Protein AF-A0A3M1B2J3-F1 (afdb_monomer_lite)

Foldseek 3Di:
DDDDDDDDDDDDDPDDPDDDDDAPVVVLVVQLVVLVVLLVVLLVVCCVLLVADPVLSVLLVVLLVVLQVQLLVLLLVVLVVVVVCVVVVNPDDDVVNVVVSVVSNVVSQVVSLVSLVVSGDPVSVVRDDPVSSRSVSSHRSCSNVSVSVSVVVVVVVVD

Radius of gyration: 24.47 Å; chains: 1; bounding box: 44×78×53 Å

Sequence (159 aa):
KPLPASSPPAAPRKTPPSAAPPSHAEMMEAAALAWQTRRSQAKQALIEEARLSAEEAANFEEIVSAMNERLREEVGEIAEELRERLAQEETDIAPRETLRWADRMLETLIETDDALLELVPEEERTGITAENIDPTTYVDPTIFEPVVKLLDAVEEGEE

pLDDT: mean 84.11, std 14.52, range [42.78, 98.0]

Secondary structure (DSSP, 8-state):
-PPPPPPPPPPP--PPP-PPPPPHHHHHHHHHHHHHHHHHHHHHHHHHHTT--HHHHHHHHHHHHHHHHHHHHHHHHHHHHHHHHHHTT-----HHHHHHHHHHHHHHHHHHHHHHHHHS-TTTGGGS-HHHH-GGGG--GGGGHHHHHHHHHHHHH--

Structure (mmCIF, N/CA/C/O backbone):
data_AF-A0A3M1B2J3-F1
#
_entry.id   AF-A0A3M1B2J3-F1
#
loop_
_atom_site.group_PDB
_atom_site.id
_atom_site.type_symbol
_atom_site.label_atom_id
_atom_site.label_alt_id
_atom_site.label_comp_id
_atom_site.label_asym_id
_atom_site.label_entity_id
_atom_site.label_seq_id
_atom_site.pdbx_PDB_ins_code
_atom_site.Cartn_x
_atom_site.Cartn_y
_atom_site.Cartn_z
_atom_site.occupancy
_atom_site.B_iso_or_equiv
_atom_site.auth_seq_id
_atom_site.auth_comp_id
_atom_site.auth_asym_id
_atom_site.auth_atom_id
_atom_site.pdbx_PDB_model_num
ATOM 1 N N . LYS A 1 1 ? -13.334 66.751 -30.770 1.00 47.50 1 LYS A N 1
ATOM 2 C CA . LYS A 1 1 ? -13.227 65.690 -29.740 1.00 47.50 1 LYS A CA 1
ATOM 3 C C . LYS A 1 1 ? -11.918 64.938 -29.988 1.00 47.50 1 LYS A C 1
ATOM 5 O O . LYS A 1 1 ? -11.883 64.211 -30.970 1.00 47.50 1 LYS A O 1
ATOM 10 N N . PRO A 1 2 ? -10.831 65.181 -29.234 1.00 44.47 2 PRO A N 1
ATOM 11 C CA . PRO A 1 2 ? -9.604 64.403 -29.386 1.00 44.47 2 PRO A CA 1
ATOM 12 C C . PRO A 1 2 ? -9.692 63.093 -28.583 1.00 44.47 2 PRO A C 1
ATOM 14 O O . PRO A 1 2 ? -10.360 63.041 -27.550 1.00 44.47 2 PRO A O 1
ATOM 17 N N . LEU A 1 3 ? -9.073 62.032 -29.107 1.00 49.12 3 LEU A N 1
ATOM 18 C CA . LEU A 1 3 ? -8.962 60.707 -28.482 1.00 49.12 3 LEU A CA 1
ATOM 19 C C . LEU A 1 3 ? -7.946 60.748 -27.322 1.00 49.12 3 LEU A C 1
ATOM 21 O O . LEU A 1 3 ? -6.953 61.470 -27.436 1.00 49.12 3 LEU A O 1
ATOM 25 N N . PRO A 1 4 ? -8.159 60.005 -26.218 1.00 50.03 4 PRO A N 1
ATOM 26 C CA . PRO A 1 4 ? -7.202 59.956 -25.119 1.00 50.03 4 PRO A CA 1
ATOM 27 C C . PRO A 1 4 ? -5.961 59.125 -25.478 1.00 50.03 4 PRO A C 1
ATOM 29 O O . PRO A 1 4 ? -6.026 58.176 -26.258 1.00 50.03 4 PRO A O 1
ATOM 32 N N . ALA A 1 5 ? -4.832 59.528 -24.895 1.00 50.22 5 ALA A N 1
ATOM 33 C CA . ALA A 1 5 ? -3.492 59.004 -25.121 1.00 50.22 5 ALA A CA 1
ATOM 34 C C . ALA A 1 5 ? -3.346 57.505 -24.791 1.00 50.22 5 ALA A C 1
ATOM 36 O O . ALA A 1 5 ? -3.871 57.026 -23.785 1.00 50.22 5 ALA A O 1
ATOM 37 N N . SER A 1 6 ? -2.580 56.790 -25.623 1.00 50.62 6 SER A N 1
ATOM 38 C CA . SER A 1 6 ? -2.144 55.408 -25.395 1.00 50.62 6 SER A CA 1
ATOM 39 C C . SER A 1 6 ? -1.362 55.269 -24.088 1.00 50.62 6 SER A C 1
ATOM 41 O O . SER A 1 6 ? -0.404 56.001 -23.841 1.00 50.62 6 SER A O 1
ATOM 43 N N . SER A 1 7 ? -1.749 54.286 -23.274 1.00 56.38 7 SER A N 1
ATOM 44 C CA . SER A 1 7 ? -0.977 53.822 -22.121 1.00 56.38 7 SER A CA 1
ATOM 45 C C . SER A 1 7 ? 0.384 53.245 -22.553 1.00 56.38 7 SER A C 1
ATOM 47 O O . SER A 1 7 ? 0.480 52.675 -23.643 1.00 56.38 7 SER A O 1
ATOM 49 N N . PRO A 1 8 ? 1.437 53.365 -21.721 1.00 57.22 8 PRO A N 1
ATOM 50 C CA . PRO A 1 8 ? 2.747 52.793 -22.023 1.00 57.22 8 PRO A CA 1
ATOM 51 C C . PRO A 1 8 ? 2.706 51.251 -22.019 1.00 57.22 8 PRO A C 1
ATOM 53 O O . PRO A 1 8 ? 1.898 50.665 -21.293 1.00 57.22 8 PRO A O 1
ATOM 56 N N . PRO A 1 9 ? 3.568 50.579 -22.808 1.00 52.94 9 PRO A N 1
ATOM 57 C CA . PRO A 1 9 ? 3.598 49.122 -22.882 1.00 52.94 9 PRO A CA 1
ATOM 58 C C . PRO A 1 9 ? 3.991 48.525 -21.525 1.00 52.94 9 PRO A C 1
ATOM 60 O O . PRO A 1 9 ? 4.958 48.958 -20.896 1.00 52.94 9 PRO A O 1
ATOM 63 N N . ALA A 1 10 ? 3.229 47.528 -21.073 1.00 57.53 10 ALA A N 1
ATOM 64 C CA . ALA A 1 10 ? 3.539 46.775 -19.866 1.00 57.53 10 ALA A CA 1
ATOM 65 C C . ALA A 1 10 ? 4.911 46.098 -20.018 1.00 57.53 10 ALA A C 1
ATOM 67 O O . ALA A 1 10 ? 5.166 45.413 -21.009 1.00 57.53 10 ALA A O 1
ATOM 68 N N . ALA A 1 11 ? 5.795 46.301 -19.039 1.00 59.22 11 ALA A N 1
ATOM 69 C CA . ALA A 1 11 ? 7.097 45.648 -19.009 1.00 59.22 11 ALA A CA 1
ATOM 70 C C . ALA A 1 11 ? 6.929 44.113 -19.004 1.00 59.22 11 ALA A C 1
ATOM 72 O O . ALA A 1 11 ? 6.017 43.607 -18.339 1.00 59.22 11 ALA A O 1
ATOM 73 N N . PRO A 1 12 ? 7.794 43.362 -19.711 1.00 50.56 12 PRO A N 1
ATOM 74 C CA . PRO A 1 12 ? 7.722 41.909 -19.736 1.00 50.56 12 PRO A CA 1
ATOM 75 C C . PRO A 1 12 ? 7.922 41.372 -18.317 1.00 50.56 12 PRO A C 1
ATOM 77 O O . PRO A 1 12 ? 8.964 41.583 -17.693 1.00 50.56 12 PRO A O 1
ATOM 80 N N . ARG A 1 13 ? 6.900 40.689 -17.790 1.00 55.00 13 ARG A N 1
ATOM 81 C CA . ARG A 1 13 ? 7.026 39.916 -16.554 1.00 55.00 13 ARG A CA 1
ATOM 82 C C . ARG A 1 13 ? 8.053 38.821 -16.827 1.00 55.00 13 ARG A C 1
ATOM 84 O O . ARG A 1 13 ? 7.806 37.959 -17.664 1.00 55.00 13 ARG A O 1
ATOM 91 N N . LYS A 1 14 ? 9.204 38.874 -16.152 1.00 45.47 14 LYS A N 1
ATOM 92 C CA . LYS A 1 14 ? 10.147 37.753 -16.121 1.00 45.47 14 LYS A CA 1
ATOM 93 C C . LYS A 1 14 ? 9.398 36.567 -15.519 1.00 45.47 14 LYS A C 1
ATOM 95 O O . LYS A 1 14 ? 9.038 36.613 -14.344 1.00 45.47 14 LYS A O 1
ATOM 100 N N . THR A 1 15 ? 9.110 35.555 -16.326 1.00 51.31 15 THR A N 1
ATOM 101 C CA . THR A 1 15 ? 8.740 34.239 -15.817 1.00 51.31 15 THR A CA 1
ATOM 102 C C . THR A 1 15 ? 9.861 33.784 -14.877 1.00 51.31 15 THR A C 1
ATOM 104 O O . THR A 1 15 ? 11.035 33.920 -15.241 1.00 51.31 15 THR A O 1
ATOM 107 N N . PRO A 1 16 ? 9.548 33.319 -13.654 1.00 56.03 16 PRO A N 1
ATOM 108 C CA . PRO A 1 16 ? 10.536 32.634 -12.832 1.00 56.03 16 PRO A CA 1
ATOM 109 C C . PRO A 1 16 ? 11.160 31.497 -13.654 1.00 56.03 16 PRO A C 1
ATOM 111 O O . PRO A 1 16 ? 10.456 30.929 -14.497 1.00 56.03 16 PRO A O 1
ATOM 114 N N . PRO A 1 17 ? 12.451 31.170 -13.459 1.00 51.66 17 PRO A N 1
ATOM 115 C CA . PRO A 1 17 ? 13.021 29.983 -14.080 1.00 51.66 17 PRO A CA 1
ATOM 116 C C . PRO A 1 17 ? 12.137 28.789 -13.714 1.00 51.66 17 PRO A C 1
ATOM 118 O O . PRO A 1 17 ? 11.829 28.586 -12.539 1.00 51.66 17 PRO A O 1
ATOM 121 N N . SER A 1 18 ? 11.668 28.064 -14.731 1.00 56.16 18 SER A N 1
ATOM 122 C CA . SER A 1 18 ? 10.955 26.806 -14.537 1.00 56.16 18 SER A CA 1
ATOM 123 C C . SER A 1 18 ? 11.903 25.889 -13.779 1.00 56.16 18 SER A C 1
ATOM 125 O O . SER A 1 18 ? 12.945 25.525 -14.321 1.00 56.16 18 SER A O 1
ATOM 127 N N . ALA A 1 19 ? 11.599 25.591 -12.515 1.00 72.88 19 ALA A N 1
ATOM 128 C CA . ALA A 1 19 ? 12.308 24.540 -11.803 1.00 72.88 19 ALA A CA 1
ATOM 129 C C . ALA A 1 19 ? 12.180 23.253 -12.631 1.00 72.88 19 ALA A C 1
ATOM 131 O O . ALA A 1 19 ? 11.130 23.020 -13.242 1.00 72.88 19 ALA A O 1
ATOM 132 N N . ALA A 1 20 ? 13.261 22.476 -12.711 1.00 71.75 20 ALA A N 1
ATOM 133 C CA . ALA A 1 20 ? 13.194 21.141 -13.288 1.00 71.75 20 ALA A CA 1
ATOM 134 C C . ALA A 1 20 ? 12.097 20.339 -12.560 1.00 71.75 20 ALA A C 1
ATOM 136 O O . ALA A 1 20 ? 11.863 20.593 -11.371 1.00 71.75 20 ALA A O 1
ATOM 137 N N . PRO A 1 21 ? 11.381 19.440 -13.258 1.00 77.00 21 PRO A N 1
ATOM 138 C CA . PRO A 1 21 ? 10.432 18.562 -12.590 1.00 77.00 21 PRO A CA 1
ATOM 139 C C . PRO A 1 21 ? 11.151 17.755 -11.492 1.00 77.00 21 PRO A C 1
ATOM 141 O O . PRO A 1 21 ? 12.331 17.439 -11.662 1.00 77.00 21 PRO A O 1
ATOM 144 N N . PRO A 1 22 ? 10.477 17.465 -10.365 1.00 81.75 22 PRO A N 1
ATOM 145 C CA . PRO A 1 22 ? 11.050 16.637 -9.311 1.00 81.75 22 PRO A CA 1
ATOM 146 C C . PRO A 1 22 ? 11.318 15.220 -9.830 1.00 81.75 22 PRO A C 1
ATOM 148 O O . PRO A 1 22 ? 10.573 14.711 -10.669 1.00 81.75 22 PRO A O 1
ATOM 151 N N . SER A 1 23 ? 12.363 14.590 -9.303 1.00 85.88 23 SER A N 1
ATOM 152 C CA . SER A 1 23 ? 12.684 13.181 -9.558 1.00 85.88 23 SER A CA 1
ATOM 153 C C . SER A 1 23 ? 11.604 12.236 -9.015 1.00 85.88 23 SER A C 1
ATOM 155 O O . SER A 1 23 ? 10.831 12.597 -8.119 1.00 85.88 23 SER A O 1
ATOM 157 N N . HIS A 1 24 ? 11.567 10.993 -9.509 1.00 86.12 24 HIS A N 1
ATOM 158 C CA . HIS A 1 24 ? 10.655 9.969 -8.991 1.00 86.12 24 HIS A CA 1
ATOM 159 C C . HIS A 1 24 ? 10.858 9.710 -7.492 1.00 86.12 24 HIS A C 1
ATOM 161 O O . HIS A 1 24 ? 9.879 9.595 -6.753 1.00 86.12 24 HIS A O 1
ATOM 167 N N . ALA A 1 25 ? 12.109 9.709 -7.022 1.00 83.31 25 ALA A N 1
ATOM 168 C CA . ALA A 1 25 ? 12.441 9.574 -5.606 1.00 83.31 25 ALA A CA 1
ATOM 169 C C . ALA A 1 25 ? 11.876 10.723 -4.749 1.00 83.31 25 ALA A C 1
ATOM 171 O O . ALA A 1 25 ? 11.250 10.472 -3.719 1.00 83.31 25 ALA A O 1
ATOM 172 N N . GLU A 1 26 ? 12.020 11.978 -5.189 1.00 86.06 26 GLU A N 1
ATOM 173 C CA . GLU A 1 26 ? 11.461 13.139 -4.477 1.00 86.06 26 GLU A CA 1
ATOM 174 C C . GLU A 1 26 ? 9.925 13.105 -4.441 1.00 86.06 26 GLU A C 1
ATOM 176 O O . GLU A 1 26 ? 9.311 13.449 -3.428 1.00 86.06 26 GLU A O 1
ATOM 181 N N . MET A 1 27 ? 9.286 12.661 -5.529 1.00 88.38 27 MET A N 1
ATOM 182 C CA . MET A 1 27 ? 7.833 12.470 -5.560 1.00 88.38 27 MET A CA 1
ATOM 183 C C . MET A 1 27 ? 7.382 11.363 -4.598 1.00 88.38 27 MET A C 1
ATOM 185 O O . MET A 1 27 ? 6.369 11.529 -3.915 1.00 88.38 27 MET A O 1
ATOM 189 N N . MET A 1 28 ? 8.140 10.267 -4.508 1.00 89.94 28 MET A N 1
ATOM 190 C CA . MET A 1 28 ? 7.864 9.157 -3.597 1.00 89.94 28 MET A CA 1
ATOM 191 C C . MET A 1 28 ? 7.985 9.580 -2.131 1.00 89.94 28 MET A C 1
ATOM 193 O O . MET A 1 28 ? 7.096 9.291 -1.332 1.00 89.94 28 MET A O 1
ATOM 197 N N . GLU A 1 29 ? 9.040 10.314 -1.776 1.00 88.50 29 GLU A N 1
ATOM 198 C CA . GLU A 1 29 ? 9.234 10.826 -0.416 1.00 88.50 29 GLU A CA 1
ATOM 199 C C . GLU A 1 29 ? 8.089 11.764 -0.006 1.00 88.50 29 GLU A C 1
ATOM 201 O O . GLU A 1 29 ? 7.508 11.626 1.075 1.00 88.50 29 GLU A O 1
ATOM 206 N N . ALA A 1 30 ? 7.696 12.681 -0.897 1.00 88.62 30 ALA A N 1
ATOM 207 C CA . ALA A 1 30 ? 6.565 13.570 -0.658 1.00 88.62 30 ALA A CA 1
ATOM 208 C C . ALA A 1 30 ? 5.248 12.793 -0.473 1.00 88.62 30 ALA A C 1
ATOM 210 O O . ALA A 1 30 ? 4.456 13.119 0.420 1.00 88.62 30 ALA A O 1
ATOM 211 N N . ALA A 1 31 ? 5.021 11.752 -1.282 1.00 89.50 31 ALA A N 1
ATOM 212 C CA . ALA A 1 31 ? 3.859 10.879 -1.161 1.00 89.50 31 ALA A CA 1
ATOM 213 C C . ALA A 1 31 ? 3.861 10.108 0.167 1.00 89.50 31 ALA A C 1
ATOM 215 O O . ALA A 1 31 ? 2.834 10.074 0.846 1.00 89.50 31 ALA A O 1
ATOM 216 N N . ALA A 1 32 ? 5.006 9.559 0.579 1.00 88.62 32 ALA A N 1
ATOM 217 C CA . ALA A 1 32 ? 5.159 8.827 1.833 1.00 88.62 32 ALA A CA 1
ATOM 218 C C . ALA A 1 32 ? 4.863 9.713 3.055 1.00 88.62 32 ALA A C 1
ATOM 220 O O . ALA A 1 32 ? 4.129 9.307 3.955 1.00 88.62 32 ALA A O 1
ATOM 221 N N . LEU A 1 33 ? 5.353 10.958 3.072 1.00 89.69 33 LEU A N 1
ATOM 222 C CA . LEU A 1 33 ? 5.080 11.914 4.154 1.00 89.69 33 LEU A CA 1
ATOM 223 C C . LEU A 1 33 ? 3.593 12.294 4.244 1.00 89.69 33 LEU A C 1
ATOM 225 O O . LEU A 1 33 ? 3.003 12.309 5.333 1.00 89.69 33 LEU A O 1
ATOM 229 N N . ALA A 1 34 ? 2.968 12.592 3.101 1.00 89.50 34 ALA A N 1
ATOM 230 C CA . ALA A 1 34 ? 1.540 12.893 3.045 1.00 89.50 34 ALA A CA 1
ATOM 231 C C . ALA A 1 34 ? 0.704 11.687 3.500 1.00 89.50 34 ALA A C 1
ATOM 233 O O . ALA A 1 34 ? -0.253 11.830 4.268 1.00 89.50 34 ALA A O 1
ATOM 234 N N . TRP A 1 35 ? 1.110 10.492 3.076 1.00 91.31 35 TRP A N 1
ATOM 235 C CA . TRP A 1 35 ? 0.472 9.246 3.454 1.00 91.31 35 TRP A CA 1
ATOM 236 C C . TRP A 1 35 ? 0.589 8.954 4.953 1.00 91.31 35 TRP A C 1
ATOM 238 O O . TRP A 1 35 ? -0.430 8.671 5.576 1.00 91.31 35 TRP A O 1
ATOM 248 N N . GLN A 1 36 ? 1.766 9.104 5.571 1.00 90.00 36 GLN A N 1
ATOM 249 C CA . GLN A 1 36 ? 1.933 8.894 7.018 1.00 90.00 36 GLN A CA 1
ATOM 250 C C . GLN A 1 36 ? 0.974 9.766 7.837 1.00 90.00 36 GLN A C 1
ATOM 252 O O . GLN A 1 36 ? 0.391 9.310 8.824 1.00 90.00 36 GLN A O 1
ATOM 257 N N . THR A 1 37 ? 0.760 11.010 7.398 1.00 89.94 37 THR A N 1
ATOM 258 C CA . THR A 1 37 ? -0.205 11.917 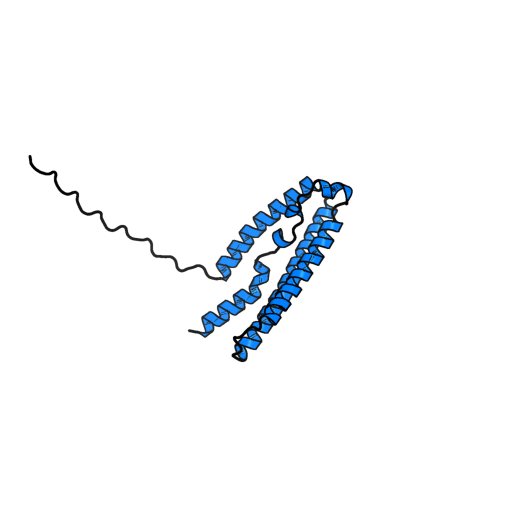8.030 1.00 89.94 37 THR A CA 1
ATOM 259 C C . THR A 1 37 ? -1.632 11.379 7.905 1.00 89.94 37 THR A C 1
ATOM 261 O O . THR A 1 37 ? -2.346 11.304 8.907 1.00 89.94 37 THR A O 1
ATOM 264 N N . ARG A 1 38 ? -2.043 10.959 6.701 1.00 88.50 38 ARG A N 1
ATOM 265 C CA . ARG A 1 38 ? -3.372 10.378 6.450 1.00 88.50 38 ARG A CA 1
ATOM 266 C C . ARG A 1 38 ? -3.589 9.081 7.234 1.00 88.50 38 ARG A C 1
ATOM 268 O O . ARG A 1 38 ? -4.625 8.937 7.873 1.00 88.50 38 ARG A O 1
ATOM 275 N N . ARG A 1 39 ? -2.613 8.169 7.235 1.00 89.69 39 ARG A N 1
ATOM 276 C CA . ARG A 1 39 ? -2.651 6.913 7.999 1.00 89.69 39 ARG A CA 1
ATOM 277 C C . ARG A 1 39 ? -2.821 7.177 9.488 1.00 89.69 39 ARG A C 1
ATOM 279 O O . ARG A 1 39 ? -3.648 6.535 10.121 1.00 89.69 39 ARG A O 1
ATOM 286 N N . SER A 1 40 ? -2.069 8.128 10.043 1.00 89.31 40 SER A N 1
ATOM 287 C CA . SER A 1 40 ? -2.182 8.492 11.459 1.00 89.31 40 SER A CA 1
ATOM 288 C C . SER A 1 40 ? -3.592 8.984 11.811 1.00 89.31 40 SER A C 1
ATOM 290 O O . SER A 1 40 ? -4.157 8.563 12.819 1.00 89.31 40 SER A O 1
ATOM 292 N N . GLN A 1 41 ? -4.201 9.802 10.945 1.00 89.88 41 GLN A N 1
ATOM 293 C CA . GLN A 1 41 ? -5.582 10.268 11.115 1.00 89.88 41 GLN A CA 1
ATOM 294 C C . GLN A 1 41 ? -6.597 9.122 11.017 1.00 89.88 41 GLN A C 1
ATOM 296 O O . GLN A 1 41 ? -7.450 8.996 11.890 1.00 89.88 41 GLN A O 1
ATOM 301 N N . ALA A 1 42 ? -6.477 8.266 9.999 1.00 88.56 42 ALA A N 1
ATOM 302 C CA . ALA A 1 42 ? -7.358 7.113 9.816 1.00 88.56 42 ALA A CA 1
ATOM 303 C C . ALA A 1 42 ? -7.258 6.127 10.991 1.00 88.56 42 ALA A C 1
ATOM 305 O O . ALA A 1 42 ? -8.268 5.640 11.487 1.00 88.56 42 ALA A O 1
ATOM 306 N N . LYS A 1 43 ? -6.045 5.887 11.501 1.00 88.81 43 LYS A N 1
ATOM 307 C CA . LYS A 1 43 ? -5.822 5.074 12.701 1.00 88.81 43 LYS A CA 1
ATOM 308 C C . LYS A 1 43 ? -6.505 5.677 13.928 1.00 88.81 43 LYS A C 1
ATOM 310 O O . LYS A 1 43 ? -7.142 4.953 14.683 1.00 88.81 43 LYS A O 1
ATOM 315 N N . GLN A 1 44 ? -6.345 6.981 14.163 1.00 89.88 44 GLN A N 1
ATOM 316 C CA . GLN A 1 44 ? -6.977 7.637 15.310 1.00 89.88 44 GLN A CA 1
ATOM 317 C C . GLN A 1 44 ? -8.502 7.556 15.231 1.00 89.88 44 GLN A C 1
ATOM 319 O O . GLN A 1 44 ? -9.129 7.209 16.227 1.00 89.88 44 GLN A O 1
ATOM 324 N N . ALA A 1 45 ? -9.077 7.790 14.048 1.00 87.81 45 ALA A N 1
ATOM 325 C CA . ALA A 1 45 ? -10.510 7.633 13.820 1.00 87.81 45 ALA A CA 1
ATOM 326 C C . ALA A 1 45 ? -10.976 6.203 14.128 1.00 87.81 45 ALA A C 1
ATOM 328 O O . ALA A 1 45 ? -11.926 6.024 14.885 1.00 87.81 45 ALA A O 1
ATOM 329 N N . LEU A 1 46 ? -10.257 5.188 13.637 1.00 85.75 46 LEU A N 1
ATOM 330 C CA . LEU A 1 46 ? -10.580 3.790 13.917 1.00 85.75 46 LEU A CA 1
ATOM 331 C C . LEU A 1 46 ? -10.512 3.469 15.419 1.00 85.75 46 LEU A C 1
ATOM 333 O O . LEU A 1 46 ? -11.434 2.859 15.948 1.00 85.75 46 LEU A O 1
ATOM 337 N N . ILE A 1 47 ? -9.467 3.912 16.128 1.00 87.06 47 ILE A N 1
ATOM 338 C CA . ILE A 1 47 ? -9.341 3.702 17.581 1.00 87.06 47 ILE A CA 1
ATOM 339 C C . ILE A 1 47 ? -10.505 4.349 18.340 1.00 87.06 47 ILE A C 1
ATOM 341 O O . ILE A 1 47 ? -11.023 3.755 19.283 1.00 87.06 47 ILE A O 1
ATOM 345 N N . GLU A 1 48 ? -10.917 5.558 17.958 1.00 87.31 48 GLU A N 1
ATOM 346 C CA . GLU A 1 48 ? -12.003 6.277 18.629 1.00 87.31 48 GLU A CA 1
ATOM 347 C C . GLU A 1 48 ? -13.381 5.663 18.340 1.00 87.31 48 GLU A C 1
ATOM 349 O O . GLU A 1 48 ? -14.190 5.502 19.259 1.00 87.31 48 GLU A O 1
ATOM 354 N N . GLU A 1 49 ? -13.648 5.299 17.085 1.00 85.62 49 GLU A N 1
ATOM 355 C CA . GLU A 1 49 ? -14.939 4.764 16.644 1.00 85.62 49 GLU A CA 1
ATOM 356 C C . GLU A 1 49 ? -15.145 3.307 17.062 1.00 85.62 49 GLU A C 1
ATOM 358 O O . GLU A 1 49 ? -16.191 2.976 17.624 1.00 85.62 49 GLU A O 1
ATOM 363 N N . ALA A 1 50 ? -14.134 2.463 16.846 1.00 83.00 50 ALA A N 1
ATOM 364 C CA . ALA A 1 50 ? -14.139 1.052 17.228 1.00 83.00 50 ALA A CA 1
ATOM 365 C C . ALA A 1 50 ? -13.739 0.835 18.693 1.00 83.00 50 ALA A C 1
ATOM 367 O O . ALA A 1 50 ? -13.701 -0.294 19.158 1.00 83.00 50 ALA A O 1
ATOM 368 N N . ARG A 1 51 ? -13.405 1.911 19.423 1.00 85.94 51 ARG A N 1
ATOM 369 C CA . ARG A 1 51 ? -13.009 1.881 20.842 1.00 85.94 51 ARG A CA 1
ATOM 370 C C . ARG A 1 51 ? -11.908 0.864 21.146 1.00 85.94 51 ARG A C 1
ATOM 372 O O . ARG A 1 51 ? -11.901 0.276 22.229 1.00 85.94 51 ARG A O 1
ATOM 379 N N . LEU A 1 52 ? -10.969 0.709 20.214 1.00 86.06 52 LEU A N 1
ATOM 380 C CA . LEU A 1 52 ? -9.892 -0.265 20.331 1.00 86.06 52 LEU A CA 1
ATOM 381 C C . LEU A 1 52 ? -9.097 -0.032 21.618 1.00 86.06 52 LEU A C 1
ATOM 383 O O . LEU A 1 52 ? -8.670 1.084 21.938 1.00 86.06 52 LEU A O 1
ATOM 387 N N . SER A 1 53 ? -8.861 -1.114 22.347 1.00 89.56 53 SER A N 1
ATOM 388 C CA . SER A 1 53 ? -7.894 -1.159 23.432 1.00 89.56 53 SER A CA 1
ATOM 389 C C . SER A 1 53 ? -6.476 -0.912 22.909 1.00 89.56 53 SER A C 1
ATOM 391 O O . SER A 1 53 ? -6.188 -0.980 21.713 1.00 89.56 53 SER A O 1
ATOM 393 N N . ALA A 1 54 ? -5.543 -0.646 23.825 1.00 90.81 54 ALA A N 1
ATOM 394 C CA . ALA A 1 54 ? -4.140 -0.470 23.458 1.00 90.81 54 ALA A CA 1
ATOM 395 C C . ALA A 1 54 ? -3.534 -1.724 22.794 1.00 90.81 54 ALA A C 1
ATOM 397 O O . ALA A 1 54 ? -2.626 -1.593 21.979 1.00 90.81 54 ALA A O 1
ATOM 398 N N . GLU A 1 55 ? -4.033 -2.912 23.144 1.00 91.56 55 GLU A N 1
ATOM 399 C CA . GLU A 1 55 ? -3.608 -4.187 22.563 1.00 91.56 55 GLU A CA 1
ATOM 400 C C . GLU A 1 55 ? -4.161 -4.356 21.143 1.00 91.56 55 GLU A C 1
ATOM 402 O O . GLU A 1 55 ? -3.397 -4.597 20.214 1.00 91.56 55 GLU A O 1
ATOM 407 N N . GLU A 1 56 ? -5.455 -4.109 20.933 1.00 90.06 56 GLU A N 1
ATOM 408 C CA . GLU A 1 56 ? -6.071 -4.170 19.598 1.00 90.06 56 GLU A CA 1
ATOM 409 C C . GLU A 1 56 ? -5.477 -3.126 18.644 1.00 90.06 56 GLU A C 1
ATOM 411 O O . GLU A 1 56 ? -5.209 -3.422 17.482 1.00 90.06 56 GLU A O 1
ATOM 416 N N . ALA A 1 57 ? -5.182 -1.921 19.140 1.00 90.81 57 ALA A N 1
ATOM 417 C CA . ALA A 1 57 ? -4.505 -0.885 18.364 1.00 90.81 57 ALA A CA 1
ATOM 418 C C . ALA A 1 57 ? -3.056 -1.254 17.992 1.00 90.81 57 ALA A C 1
ATOM 420 O O . ALA A 1 57 ? -2.541 -0.750 16.992 1.00 90.81 57 ALA A O 1
ATOM 421 N N . ALA A 1 58 ? -2.383 -2.090 18.790 1.00 92.44 58 ALA A N 1
ATOM 422 C CA . ALA A 1 58 ? -1.067 -2.625 18.451 1.00 92.44 58 ALA A CA 1
ATOM 423 C C . ALA A 1 58 ? -1.184 -3.736 17.398 1.00 92.44 58 ALA A C 1
ATOM 425 O O . ALA A 1 58 ? -0.473 -3.684 16.398 1.00 92.44 58 ALA A O 1
ATOM 426 N N . ASN A 1 59 ? -2.139 -4.657 17.557 1.00 93.00 59 ASN A N 1
ATOM 427 C CA . ASN A 1 59 ? -2.409 -5.709 16.572 1.00 93.00 59 ASN A CA 1
ATOM 428 C C . ASN A 1 59 ? -2.793 -5.124 15.205 1.00 93.00 59 ASN A C 1
ATOM 430 O O . ASN A 1 59 ? -2.329 -5.599 14.173 1.00 93.00 59 ASN A O 1
ATOM 434 N N . PHE A 1 60 ? -3.581 -4.045 15.193 1.00 92.62 60 PHE A N 1
ATOM 435 C CA . PHE A 1 60 ? -3.889 -3.284 13.982 1.00 92.62 60 PHE A CA 1
ATOM 436 C C . PHE A 1 60 ? -2.618 -2.826 13.252 1.00 92.62 60 PHE A C 1
ATOM 438 O O . PHE A 1 60 ? -2.491 -2.989 12.039 1.00 92.62 60 PHE A O 1
ATOM 445 N N . GLU A 1 61 ? -1.653 -2.270 13.987 1.00 93.25 61 GLU A N 1
ATOM 446 C CA . GLU A 1 61 ? -0.394 -1.805 13.400 1.00 93.25 61 GLU A CA 1
ATOM 447 C C . GLU A 1 61 ? 0.464 -2.954 12.874 1.00 93.25 61 GLU A C 1
ATOM 449 O O . GLU A 1 61 ? 1.118 -2.798 11.843 1.00 93.25 61 GLU A O 1
ATOM 454 N N . GLU A 1 62 ? 0.451 -4.104 13.547 1.00 95.81 62 GLU A N 1
ATOM 455 C CA . GLU A 1 62 ? 1.133 -5.310 13.077 1.00 95.81 62 GLU A CA 1
ATOM 456 C C . GLU A 1 62 ? 0.520 -5.827 11.772 1.00 95.81 62 GLU A C 1
ATOM 458 O O . GLU A 1 62 ? 1.261 -6.100 10.828 1.00 95.81 62 GLU A O 1
ATOM 463 N N . ILE A 1 63 ? -0.813 -5.874 11.675 1.00 95.81 63 ILE A N 1
ATOM 464 C CA . ILE A 1 63 ? -1.534 -6.268 10.454 1.00 95.81 63 ILE A CA 1
ATOM 465 C C . ILE A 1 63 ? -1.195 -5.321 9.297 1.00 95.81 63 ILE A C 1
ATOM 467 O O . ILE A 1 63 ? -0.779 -5.770 8.229 1.00 95.81 63 ILE A O 1
ATOM 471 N N . VAL A 1 64 ? -1.279 -4.005 9.516 1.00 95.06 64 VAL A N 1
ATOM 472 C CA . VAL A 1 64 ? -0.926 -3.006 8.493 1.00 95.06 64 VAL A CA 1
ATOM 473 C C . VAL A 1 64 ? 0.551 -3.099 8.102 1.00 95.06 64 VAL A C 1
ATOM 475 O O . VAL A 1 64 ? 0.890 -2.964 6.925 1.00 95.06 64 VAL A O 1
ATOM 478 N N . SER A 1 65 ? 1.455 -3.317 9.059 1.00 95.69 65 SER A N 1
ATOM 479 C CA . SER A 1 65 ? 2.882 -3.475 8.766 1.00 95.69 65 SER A CA 1
ATOM 480 C C . SER A 1 65 ? 3.149 -4.733 7.940 1.00 95.69 65 SER A C 1
ATOM 482 O O . SER A 1 65 ? 3.938 -4.675 7.000 1.00 95.69 65 SER A O 1
ATOM 484 N N . ALA A 1 66 ? 2.490 -5.847 8.263 1.00 97.12 66 ALA A N 1
ATOM 485 C CA . ALA A 1 66 ? 2.617 -7.102 7.531 1.00 97.12 66 ALA A CA 1
ATOM 486 C C . ALA A 1 66 ? 2.071 -6.985 6.102 1.00 97.12 66 ALA A C 1
ATOM 488 O O . ALA A 1 66 ? 2.733 -7.433 5.168 1.00 97.12 66 ALA A O 1
ATOM 489 N N . MET A 1 67 ? 0.922 -6.323 5.921 1.00 97.50 67 MET A N 1
ATOM 490 C CA . MET A 1 67 ? 0.380 -6.003 4.597 1.00 97.50 67 MET A CA 1
ATOM 491 C C . MET A 1 67 ? 1.411 -5.245 3.757 1.00 97.50 67 MET A C 1
ATOM 493 O O . MET A 1 67 ? 1.717 -5.647 2.640 1.00 97.50 67 MET A O 1
ATOM 497 N N . ASN A 1 68 ? 1.970 -4.157 4.291 1.00 97.38 68 ASN A N 1
ATOM 498 C CA . ASN A 1 68 ? 2.907 -3.319 3.543 1.00 97.38 68 ASN A CA 1
ATOM 499 C C . ASN A 1 68 ? 4.210 -4.039 3.192 1.00 97.38 68 ASN A C 1
ATOM 501 O O . ASN A 1 68 ? 4.755 -3.802 2.117 1.00 97.38 68 ASN A O 1
ATOM 505 N N . GLU A 1 69 ? 4.701 -4.916 4.068 1.00 97.44 69 GLU A N 1
ATOM 506 C CA . GLU A 1 69 ? 5.885 -5.718 3.763 1.00 97.44 69 GLU A CA 1
ATOM 507 C C . GLU A 1 69 ? 5.604 -6.713 2.634 1.00 97.44 69 GLU A C 1
ATOM 509 O O . GLU A 1 69 ? 6.346 -6.738 1.658 1.00 97.44 69 GLU A O 1
ATOM 514 N N . ARG A 1 70 ? 4.480 -7.438 2.690 1.00 97.81 70 ARG A N 1
ATOM 515 C CA . ARG A 1 70 ? 4.077 -8.363 1.618 1.00 97.81 70 ARG A CA 1
ATOM 516 C C . ARG A 1 70 ? 3.865 -7.649 0.287 1.00 97.81 70 ARG A C 1
ATOM 518 O O . ARG A 1 70 ? 4.393 -8.078 -0.729 1.00 97.81 70 ARG A O 1
ATOM 525 N N . LEU A 1 71 ? 3.153 -6.518 0.283 1.00 98.00 71 LEU A N 1
ATOM 526 C CA . LEU A 1 71 ? 2.971 -5.717 -0.933 1.00 98.00 71 LEU A CA 1
ATOM 527 C C . LEU A 1 71 ? 4.317 -5.236 -1.496 1.00 98.00 71 LEU A C 1
ATOM 529 O O . LEU A 1 71 ? 4.493 -5.198 -2.710 1.00 98.00 71 LEU A O 1
ATOM 533 N N . ARG A 1 72 ? 5.279 -4.877 -0.637 1.00 96.88 72 ARG A N 1
ATOM 534 C CA . ARG A 1 72 ? 6.635 -4.507 -1.068 1.00 96.88 72 ARG A CA 1
ATOM 535 C C . ARG A 1 72 ? 7.382 -5.694 -1.676 1.00 96.88 72 ARG A C 1
ATOM 537 O O . ARG A 1 72 ? 8.067 -5.499 -2.677 1.00 96.88 72 ARG A O 1
ATOM 544 N N . GLU A 1 73 ? 7.267 -6.884 -1.091 1.00 97.19 73 GLU A N 1
ATOM 545 C CA . GLU A 1 73 ? 7.842 -8.118 -1.641 1.00 97.19 73 GLU A CA 1
ATOM 546 C C . GLU A 1 73 ? 7.262 -8.410 -3.033 1.00 97.19 73 GLU A C 1
ATOM 548 O O . GLU A 1 73 ? 8.025 -8.520 -3.992 1.00 97.19 73 GLU A O 1
ATOM 553 N N . GLU A 1 74 ? 5.935 -8.399 -3.177 1.00 97.44 74 GLU A N 1
ATOM 554 C CA . GLU A 1 74 ? 5.239 -8.626 -4.452 1.00 97.44 74 GLU A CA 1
ATOM 555 C C . GLU A 1 74 ? 5.635 -7.608 -5.530 1.00 97.44 74 GLU A C 1
ATOM 557 O O . GLU A 1 74 ? 5.958 -7.965 -6.665 1.00 97.44 74 GLU A O 1
ATOM 562 N N . VAL A 1 75 ? 5.671 -6.316 -5.185 1.00 97.38 75 VAL A N 1
ATOM 563 C CA . VAL A 1 75 ? 6.125 -5.272 -6.116 1.00 97.38 75 VAL A CA 1
ATOM 564 C C . VAL A 1 75 ? 7.611 -5.428 -6.453 1.00 97.38 75 VAL A C 1
ATOM 566 O O . VAL A 1 75 ? 8.019 -5.140 -7.580 1.00 97.38 75 VAL A O 1
ATOM 569 N N . GLY A 1 76 ? 8.421 -5.902 -5.506 1.00 97.12 76 GLY A N 1
ATOM 570 C CA . GLY A 1 76 ? 9.819 -6.250 -5.728 1.00 97.12 76 GLY A CA 1
ATOM 571 C C . GLY A 1 76 ? 9.978 -7.365 -6.759 1.00 97.12 76 GLY A C 1
ATOM 572 O O . GLY A 1 76 ? 10.748 -7.207 -7.704 1.00 97.12 76 GLY A O 1
ATOM 573 N N . GLU A 1 77 ? 9.212 -8.448 -6.632 1.00 96.75 77 GLU A N 1
ATOM 574 C CA . GLU A 1 77 ? 9.210 -9.547 -7.604 1.00 96.75 77 GLU A CA 1
ATOM 575 C C . GLU A 1 77 ? 8.790 -9.072 -8.997 1.00 96.75 77 GLU A C 1
ATOM 577 O O . GLU A 1 77 ? 9.476 -9.359 -9.978 1.00 96.75 77 GLU A O 1
ATOM 582 N N . ILE A 1 78 ? 7.729 -8.263 -9.088 1.00 95.69 78 ILE A N 1
ATOM 583 C CA . ILE A 1 78 ? 7.284 -7.670 -10.357 1.00 95.69 78 ILE A CA 1
ATOM 584 C C . ILE A 1 78 ? 8.392 -6.806 -10.978 1.00 95.69 78 ILE A C 1
ATOM 586 O O . ILE A 1 78 ? 8.618 -6.858 -12.188 1.00 95.69 78 ILE A O 1
ATOM 590 N N . ALA A 1 79 ? 9.103 -6.009 -10.176 1.00 95.69 79 ALA A N 1
ATOM 591 C CA . ALA A 1 79 ? 10.201 -5.180 -10.667 1.00 95.69 79 ALA A CA 1
ATOM 592 C C . ALA A 1 79 ? 11.377 -6.022 -11.195 1.00 95.69 79 ALA A C 1
ATOM 594 O O . ALA A 1 79 ? 11.967 -5.672 -12.219 1.00 95.69 79 ALA A O 1
ATOM 595 N N . GLU A 1 80 ? 11.711 -7.137 -10.544 1.00 95.06 80 GLU A N 1
ATOM 596 C CA . GLU A 1 80 ? 12.739 -8.061 -11.038 1.00 95.06 80 GLU A CA 1
ATOM 597 C C . GLU A 1 80 ? 12.292 -8.773 -12.324 1.00 95.06 80 GLU A C 1
ATOM 599 O O . GLU A 1 80 ? 13.048 -8.786 -13.297 1.00 95.06 80 GLU A O 1
ATOM 604 N N . GLU A 1 81 ? 11.047 -9.261 -12.394 1.00 94.50 81 GLU A N 1
ATOM 605 C CA . GLU A 1 81 ? 10.467 -9.834 -13.620 1.00 94.50 81 GLU A CA 1
ATOM 606 C C . GLU A 1 81 ? 10.543 -8.838 -14.790 1.00 94.50 81 GLU A C 1
ATOM 608 O O . GLU A 1 81 ? 10.958 -9.185 -15.898 1.00 94.50 81 GLU A O 1
ATOM 613 N N . LEU A 1 82 ? 10.183 -7.572 -14.554 1.00 93.44 82 LEU A N 1
ATOM 614 C CA . LEU A 1 82 ? 10.280 -6.512 -15.558 1.00 93.44 82 LEU A CA 1
ATOM 615 C C . LEU A 1 82 ? 11.730 -6.260 -15.986 1.00 93.44 82 LEU A C 1
ATOM 617 O O . LEU A 1 82 ? 11.997 -6.126 -17.182 1.00 93.44 82 LEU A O 1
ATOM 621 N N . ARG A 1 83 ? 12.674 -6.226 -15.039 1.00 92.50 83 ARG A N 1
ATOM 622 C CA . ARG A 1 83 ? 14.101 -6.044 -15.336 1.00 92.50 83 ARG A CA 1
ATOM 623 C C . ARG A 1 83 ? 14.639 -7.163 -16.225 1.00 92.50 83 ARG A C 1
ATOM 625 O O . ARG A 1 83 ? 15.332 -6.885 -17.203 1.00 92.50 83 ARG A O 1
ATOM 632 N N . GLU A 1 84 ? 14.322 -8.415 -15.907 1.00 92.38 84 GLU A N 1
ATOM 633 C CA . GLU A 1 84 ? 14.758 -9.575 -16.692 1.00 92.38 84 GLU A CA 1
ATOM 634 C C . GLU A 1 84 ? 14.222 -9.540 -18.125 1.00 92.38 84 GLU A C 1
ATOM 636 O O . GLU A 1 84 ? 14.937 -9.902 -19.063 1.00 92.38 84 GLU A O 1
ATOM 641 N N . ARG A 1 85 ? 12.982 -9.075 -18.305 1.00 91.38 85 ARG A N 1
ATOM 642 C CA . ARG A 1 85 ? 12.346 -8.928 -19.621 1.00 91.38 85 ARG A CA 1
ATOM 643 C C . ARG A 1 85 ? 12.963 -7.797 -20.434 1.00 91.38 85 ARG A C 1
ATOM 645 O O . ARG A 1 85 ? 13.287 -8.001 -21.601 1.00 91.38 85 ARG A O 1
ATOM 652 N N . LEU A 1 86 ? 13.217 -6.647 -19.809 1.00 89.88 86 LEU A N 1
ATOM 653 C CA . LEU A 1 86 ? 13.926 -5.531 -20.443 1.00 89.88 86 LEU A CA 1
ATOM 654 C C . LEU A 1 86 ? 15.327 -5.944 -20.917 1.00 89.88 86 LEU A C 1
ATOM 656 O O . LEU A 1 86 ? 15.714 -5.613 -22.034 1.00 89.88 86 LEU A O 1
ATOM 660 N N . ALA A 1 87 ? 16.055 -6.739 -20.126 1.00 89.00 87 ALA A N 1
ATOM 661 C CA . ALA A 1 87 ? 17.359 -7.280 -20.520 1.00 89.00 87 ALA A CA 1
ATOM 662 C C . ALA A 1 87 ? 17.296 -8.235 -21.731 1.00 89.00 87 ALA A C 1
ATOM 664 O O . ALA A 1 87 ? 18.307 -8.455 -22.397 1.00 89.00 87 ALA A O 1
ATOM 665 N N . GLN A 1 88 ? 16.122 -8.802 -22.013 1.00 91.19 88 GLN A N 1
ATOM 666 C CA . GLN A 1 88 ? 15.847 -9.658 -23.171 1.00 91.19 88 GLN A CA 1
ATOM 667 C C . GLN A 1 88 ? 15.189 -8.893 -24.331 1.00 91.19 88 GLN A C 1
ATOM 669 O O . GLN A 1 88 ? 14.780 -9.515 -25.309 1.00 91.19 88 GLN A O 1
ATOM 674 N N . GLU A 1 89 ? 15.084 -7.562 -24.231 1.00 88.06 89 GLU A N 1
ATOM 675 C CA . GLU A 1 89 ? 14.378 -6.695 -25.186 1.00 88.06 89 GLU A CA 1
ATOM 676 C C . GLU A 1 89 ? 12.877 -7.050 -25.340 1.00 88.06 89 GLU A C 1
ATOM 678 O O . GLU A 1 89 ? 12.233 -6.694 -26.328 1.00 88.06 89 GLU A O 1
ATOM 683 N N . GLU A 1 90 ? 12.284 -7.728 -24.347 1.00 88.62 90 GLU A N 1
ATOM 684 C CA . GLU A 1 90 ? 10.856 -8.053 -24.301 1.00 88.62 90 GLU A CA 1
ATOM 685 C C . GLU A 1 90 ? 10.051 -6.914 -23.657 1.00 88.62 90 GLU A C 1
ATOM 687 O O . GLU A 1 90 ? 9.855 -6.872 -22.441 1.00 88.62 90 GLU A O 1
ATOM 692 N N . THR A 1 91 ? 9.537 -5.995 -24.474 1.00 81.50 91 THR A N 1
ATOM 693 C CA . THR A 1 91 ? 8.748 -4.844 -23.991 1.00 81.50 91 THR A CA 1
ATOM 694 C C . THR A 1 91 ? 7.241 -5.102 -23.935 1.00 81.50 91 THR A C 1
ATOM 696 O O . THR A 1 91 ? 6.510 -4.382 -23.254 1.00 81.50 91 THR A O 1
ATOM 699 N N . ASP A 1 92 ? 6.759 -6.156 -24.596 1.00 86.88 92 ASP A N 1
ATOM 700 C CA . ASP A 1 92 ? 5.342 -6.511 -24.595 1.00 86.88 92 ASP A CA 1
ATOM 701 C C . ASP A 1 92 ? 4.962 -7.262 -23.310 1.00 86.88 92 ASP A C 1
ATOM 7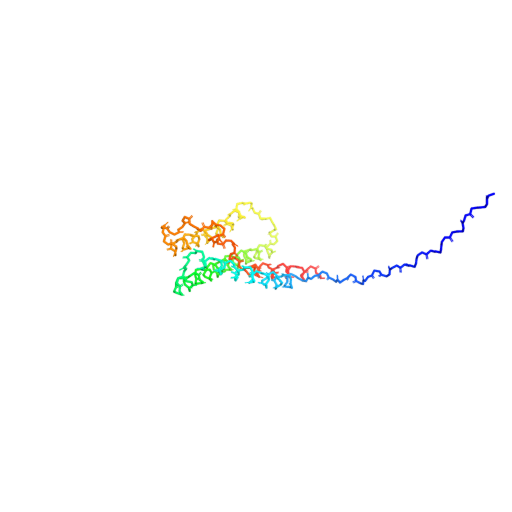03 O O . ASP A 1 92 ? 5.390 -8.395 -23.053 1.00 86.88 92 ASP A O 1
ATOM 707 N N . ILE A 1 93 ? 4.099 -6.644 -22.501 1.00 86.75 93 ILE A N 1
ATOM 708 C CA . ILE A 1 93 ? 3.469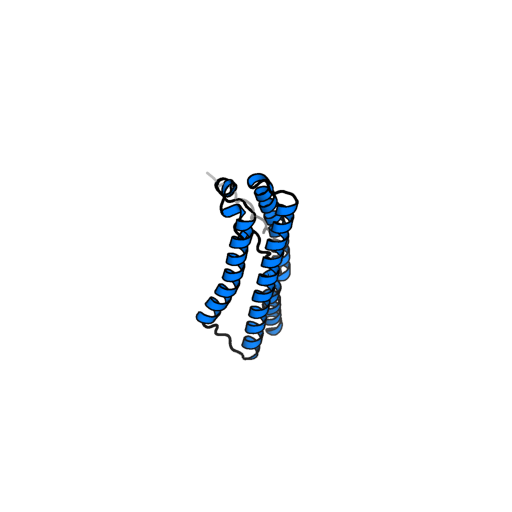 -7.279 -21.341 1.00 86.75 93 ILE A CA 1
ATOM 709 C C . ILE A 1 93 ? 2.126 -7.854 -21.784 1.00 86.75 93 ILE A C 1
ATOM 711 O O . ILE A 1 93 ? 1.216 -7.136 -22.204 1.00 86.75 93 ILE A O 1
ATOM 715 N N . ALA A 1 94 ? 1.986 -9.175 -21.686 1.00 89.88 94 ALA A N 1
ATOM 716 C CA . ALA A 1 94 ? 0.720 -9.824 -21.980 1.00 89.88 94 ALA A CA 1
ATOM 717 C C . ALA A 1 94 ? -0.345 -9.377 -20.956 1.00 89.88 94 ALA A C 1
ATOM 719 O O . ALA A 1 94 ? -0.070 -9.417 -19.758 1.00 89.88 94 ALA A O 1
ATOM 720 N N . PRO A 1 95 ? -1.593 -9.071 -21.367 1.00 91.75 95 PRO A N 1
ATOM 721 C CA . PRO A 1 95 ? -2.648 -8.665 -20.431 1.00 91.75 95 PRO A CA 1
ATOM 722 C C . PRO A 1 95 ? -2.883 -9.662 -19.291 1.00 91.75 95 PRO A C 1
ATOM 724 O O . PRO A 1 95 ? -3.211 -9.281 -18.172 1.00 91.75 95 PRO A O 1
ATOM 727 N N . ARG A 1 96 ? -2.696 -10.959 -19.565 1.00 91.19 96 ARG A N 1
ATOM 728 C CA . ARG A 1 96 ? -2.815 -12.018 -18.557 1.00 91.19 96 ARG A CA 1
ATOM 729 C C . ARG A 1 96 ? -1.765 -11.898 -17.452 1.00 91.19 96 ARG A C 1
ATOM 731 O O . ARG A 1 96 ? -2.052 -12.293 -16.330 1.00 91.19 96 ARG A O 1
ATOM 738 N N . GLU A 1 97 ? -0.589 -11.374 -17.767 1.00 92.25 97 GLU A N 1
ATOM 739 C CA . GLU A 1 97 ? 0.482 -11.175 -16.795 1.00 92.25 97 GLU A CA 1
ATOM 740 C C . GLU A 1 97 ? 0.158 -10.004 -15.870 1.00 92.25 97 GLU A C 1
ATOM 742 O O . GLU A 1 97 ? 0.171 -10.159 -14.656 1.00 92.25 97 GLU A O 1
ATOM 747 N N . THR A 1 98 ? -0.316 -8.887 -16.429 1.00 92.06 98 THR A N 1
ATOM 748 C CA . THR A 1 98 ? -0.821 -7.759 -15.631 1.00 92.06 98 THR A CA 1
ATOM 749 C C . THR A 1 98 ? -1.943 -8.182 -14.682 1.00 92.06 98 THR A C 1
ATOM 751 O O . THR A 1 98 ? -1.983 -7.741 -13.537 1.00 92.06 98 THR A O 1
ATOM 754 N N . LEU A 1 99 ? -2.844 -9.063 -15.133 1.00 95.81 99 LEU A N 1
ATOM 755 C CA . LEU A 1 99 ? -3.898 -9.603 -14.274 1.00 95.81 99 LEU A CA 1
ATOM 756 C C . LEU A 1 99 ? -3.347 -10.483 -13.147 1.00 95.81 99 LEU A C 1
ATOM 758 O O . LEU A 1 99 ? -3.893 -10.431 -12.055 1.00 95.81 99 LEU A O 1
ATOM 762 N N . ARG A 1 100 ? -2.277 -11.254 -13.377 1.00 95.31 100 ARG A N 1
ATOM 763 C CA . ARG A 1 100 ? -1.620 -12.044 -12.320 1.00 95.31 100 ARG A CA 1
ATOM 764 C C . ARG A 1 100 ? -0.961 -11.154 -11.279 1.00 95.31 100 ARG A C 1
ATOM 766 O O . ARG A 1 100 ? -1.083 -11.422 -10.096 1.00 95.31 100 ARG A O 1
ATOM 773 N N . TRP A 1 101 ? -0.284 -10.094 -11.707 1.00 94.88 101 TRP A N 1
ATOM 774 C CA . TRP A 1 101 ? 0.301 -9.118 -10.787 1.00 94.88 101 TRP A CA 1
ATOM 775 C C . TRP A 1 101 ? -0.771 -8.443 -9.929 1.00 94.88 101 TRP A C 1
ATOM 777 O O . TRP A 1 101 ? -0.614 -8.331 -8.719 1.00 94.88 101 TRP A O 1
ATOM 787 N N . ALA A 1 102 ? -1.890 -8.049 -10.543 1.00 95.25 102 ALA A N 1
ATOM 788 C CA . ALA A 1 102 ? -3.019 -7.486 -9.812 1.00 95.25 102 ALA A CA 1
ATOM 789 C C . ALA A 1 102 ? -3.630 -8.490 -8.819 1.00 95.25 102 ALA A C 1
ATOM 791 O O . ALA A 1 102 ? -3.948 -8.100 -7.702 1.00 95.25 102 ALA A O 1
ATOM 792 N N . ASP A 1 103 ? -3.767 -9.760 -9.208 1.00 97.06 103 ASP A N 1
ATOM 793 C CA . ASP A 1 103 ? -4.303 -10.835 -8.362 1.00 97.06 103 ASP A CA 1
ATOM 794 C C . ASP A 1 103 ? -3.487 -11.007 -7.071 1.00 97.06 103 ASP A C 1
ATOM 796 O O . ASP A 1 103 ? -4.059 -10.955 -5.988 1.00 97.06 103 ASP A O 1
ATOM 800 N N . ARG A 1 104 ? -2.150 -11.065 -7.174 1.00 95.06 104 ARG A N 1
ATOM 801 C CA . ARG A 1 104 ? -1.233 -11.175 -6.019 1.00 95.06 104 ARG A CA 1
ATOM 802 C C . ARG A 1 104 ? -1.395 -10.023 -5.020 1.00 95.06 104 ARG A C 1
ATOM 804 O O . ARG A 1 104 ? -1.505 -10.219 -3.809 1.00 95.06 104 ARG A O 1
ATOM 811 N N . MET A 1 105 ? -1.481 -8.800 -5.541 1.00 96.06 105 MET A N 1
ATOM 812 C CA . MET A 1 105 ? -1.679 -7.602 -4.720 1.00 96.06 105 MET A CA 1
ATOM 813 C C . MET A 1 105 ? -3.066 -7.584 -4.064 1.00 96.06 105 MET A C 1
ATOM 815 O O . MET A 1 105 ? -3.200 -7.208 -2.900 1.00 96.06 105 MET A O 1
ATOM 819 N N . LEU A 1 106 ? -4.104 -7.990 -4.803 1.00 96.88 106 LEU A N 1
ATOM 820 C CA . LEU A 1 106 ? -5.474 -8.057 -4.297 1.00 96.88 106 LEU A CA 1
ATOM 821 C C . LEU A 1 106 ? -5.638 -9.134 -3.226 1.00 96.88 106 LEU A C 1
ATOM 823 O O . LEU A 1 106 ? -6.342 -8.886 -2.254 1.00 96.88 106 LEU A O 1
ATOM 827 N N . GLU A 1 107 ? -4.979 -10.283 -3.364 1.00 97.38 107 GLU A N 1
ATOM 828 C CA . GLU A 1 107 ? -4.976 -11.342 -2.349 1.00 97.38 107 GLU A CA 1
ATOM 829 C C . GLU A 1 107 ? -4.445 -10.809 -1.012 1.00 97.38 107 GLU A C 1
ATOM 831 O O . GLU A 1 107 ? -5.123 -10.921 0.006 1.00 97.38 107 GLU A O 1
ATOM 836 N N . THR A 1 108 ? -3.316 -10.091 -1.030 1.00 97.56 108 THR A N 1
ATOM 837 C CA . THR A 1 108 ? -2.762 -9.451 0.177 1.00 97.56 108 THR A CA 1
ATOM 838 C C . THR A 1 108 ? -3.736 -8.446 0.806 1.00 97.56 108 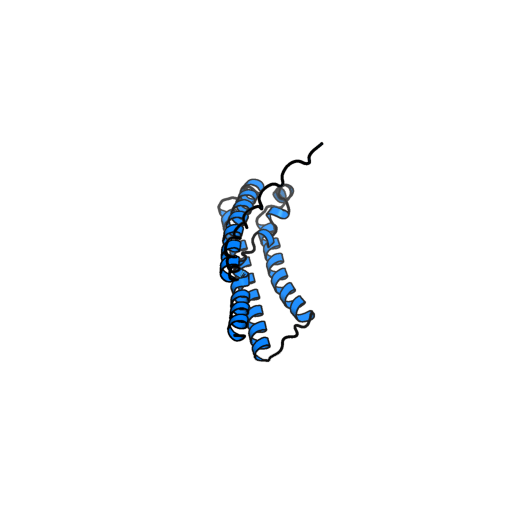THR A C 1
ATOM 840 O O . THR A 1 108 ? -3.866 -8.387 2.031 1.00 97.56 108 THR A O 1
ATOM 843 N N . LEU A 1 109 ? -4.436 -7.651 -0.009 1.00 96.62 109 LEU A N 1
ATOM 844 C CA . LEU A 1 109 ? -5.424 -6.686 0.484 1.00 96.62 109 LEU A CA 1
ATOM 845 C C . LEU A 1 109 ? -6.650 -7.378 1.089 1.00 96.62 109 LEU A C 1
ATOM 847 O O . LEU A 1 109 ? -7.107 -6.953 2.143 1.00 96.62 109 LEU A O 1
ATOM 851 N N . ILE A 1 110 ? -7.156 -8.441 0.460 1.00 95.50 110 ILE A N 1
ATOM 852 C CA . ILE A 1 110 ? -8.303 -9.213 0.959 1.00 95.50 110 ILE A CA 1
ATOM 853 C C . ILE A 1 110 ? -7.953 -9.889 2.286 1.00 95.50 110 ILE A C 1
ATOM 855 O O . ILE A 1 110 ? -8.702 -9.754 3.247 1.00 95.50 110 ILE A O 1
ATOM 859 N N . GLU A 1 111 ? -6.791 -10.542 2.378 1.00 96.00 111 GLU A N 1
ATOM 860 C CA . GLU A 1 111 ? -6.334 -11.147 3.637 1.00 96.00 111 GLU A CA 1
ATOM 861 C C . GLU A 1 111 ? -6.196 -10.110 4.759 1.00 96.00 111 GLU A C 1
ATOM 863 O O . GLU A 1 111 ? -6.462 -10.398 5.927 1.00 96.00 111 GLU A O 1
ATOM 868 N N . THR A 1 112 ? -5.780 -8.892 4.408 1.00 95.75 112 THR A N 1
ATOM 869 C CA . THR A 1 112 ? -5.671 -7.796 5.372 1.00 95.75 112 THR A CA 1
ATOM 870 C C . THR A 1 112 ? -7.046 -7.300 5.807 1.00 95.75 112 THR A C 1
ATOM 872 O O . THR A 1 112 ? -7.241 -7.082 6.998 1.00 95.75 112 THR A O 1
ATOM 875 N N . ASP A 1 113 ? -7.996 -7.145 4.883 1.00 92.75 113 ASP A N 1
ATOM 876 C CA . ASP A 1 113 ? -9.382 -6.774 5.199 1.00 92.75 113 ASP A CA 1
ATOM 877 C C . ASP A 1 113 ? -10.006 -7.772 6.183 1.00 92.75 113 ASP A C 1
ATOM 879 O O . ASP A 1 113 ? -10.520 -7.376 7.228 1.00 92.75 113 ASP A O 1
ATOM 883 N N . ASP A 1 114 ? -9.856 -9.072 5.914 1.00 92.38 114 ASP A N 1
ATOM 884 C CA . ASP A 1 114 ? -10.337 -10.137 6.796 1.00 92.38 114 ASP A CA 1
ATOM 885 C C . ASP A 1 114 ? -9.708 -10.033 8.199 1.00 92.38 114 ASP A C 1
ATOM 887 O O . ASP A 1 114 ? -10.421 -10.042 9.208 1.00 92.38 114 ASP A O 1
ATOM 891 N N . ALA A 1 115 ? -8.385 -9.853 8.285 1.00 92.81 115 ALA A N 1
ATOM 892 C CA . ALA A 1 115 ? -7.681 -9.703 9.561 1.00 92.81 115 ALA A CA 1
ATOM 893 C C . ALA A 1 115 ? -8.098 -8.435 10.330 1.00 92.81 115 ALA A C 1
ATOM 895 O O . ALA A 1 115 ? -8.228 -8.451 11.556 1.00 92.81 115 ALA A O 1
ATOM 896 N N . LEU A 1 116 ? -8.324 -7.327 9.622 1.00 90.06 116 LEU A N 1
ATOM 897 C CA . LEU A 1 116 ? -8.794 -6.077 10.212 1.00 90.06 116 LEU A CA 1
ATOM 898 C C . LEU A 1 116 ? -10.237 -6.193 10.713 1.00 90.06 116 LEU A C 1
ATOM 900 O O . LEU A 1 116 ? -10.560 -5.675 11.783 1.00 90.06 116 LEU A O 1
ATOM 904 N N . LEU A 1 117 ? -11.100 -6.905 9.987 1.00 86.75 117 LEU A N 1
ATOM 905 C CA . LEU A 1 117 ? -12.461 -7.189 10.427 1.00 86.75 117 LEU A CA 1
ATOM 906 C C . LEU A 1 117 ? -12.460 -8.032 11.701 1.00 86.75 117 LEU A C 1
ATOM 908 O O . LEU A 1 117 ? -13.239 -7.746 12.610 1.00 86.75 117 LEU A O 1
ATOM 912 N N . GLU A 1 118 ? -11.593 -9.040 11.808 1.00 88.62 118 GLU A N 1
ATOM 913 C CA . GLU A 1 118 ? -11.466 -9.884 13.006 1.00 88.62 118 GLU A CA 1
ATOM 914 C C . GLU A 1 118 ? -11.081 -9.109 14.276 1.00 88.62 118 GLU A C 1
ATOM 916 O O . GLU A 1 118 ? -11.480 -9.519 15.367 1.00 88.62 118 GLU A O 1
ATOM 921 N N . LEU A 1 119 ? -10.385 -7.972 14.156 1.00 84.31 119 LEU A N 1
ATOM 922 C CA . LEU A 1 119 ? -10.075 -7.105 15.300 1.00 84.31 119 LEU A CA 1
ATOM 923 C C . LEU A 1 119 ? -11.300 -6.404 15.886 1.00 84.31 119 LEU A C 1
ATOM 925 O O . LEU A 1 119 ? -11.285 -6.039 17.059 1.00 84.31 119 LEU A O 1
ATOM 929 N N . VAL A 1 120 ? -12.338 -6.182 15.081 1.00 76.81 120 VAL A N 1
ATOM 930 C CA . VAL A 1 120 ? -13.548 -5.499 15.529 1.00 76.81 120 VAL A CA 1
ATOM 931 C C . VAL A 1 120 ? -14.624 -6.539 15.849 1.00 76.81 120 VAL A C 1
ATOM 933 O O . VAL A 1 120 ? -15.066 -7.252 14.935 1.00 76.81 120 VAL A O 1
ATOM 936 N N . PRO A 1 121 ? -15.132 -6.589 17.097 1.00 72.00 121 PRO A N 1
ATOM 937 C CA . PRO A 1 121 ? -16.266 -7.433 17.457 1.00 72.00 121 PRO A CA 1
ATOM 938 C C . PRO A 1 121 ? -17.461 -7.189 16.533 1.00 72.00 121 PRO A C 1
ATOM 940 O O . PRO A 1 121 ? -17.781 -6.046 16.201 1.00 72.00 121 PRO A O 1
ATOM 943 N N . GLU A 1 122 ? -18.155 -8.253 16.127 1.00 71.56 122 GLU A N 1
ATOM 944 C CA . GLU A 1 122 ? -19.271 -8.160 15.177 1.00 71.56 122 GLU A CA 1
ATOM 945 C C . GLU A 1 122 ? -20.364 -7.185 15.656 1.00 71.56 122 GLU A C 1
ATOM 947 O O . GLU A 1 122 ? -20.968 -6.485 14.842 1.00 71.56 122 GLU A O 1
ATOM 952 N N . GLU A 1 123 ? -20.560 -7.060 16.975 1.00 69.31 123 GLU A N 1
ATOM 953 C CA . GLU A 1 123 ? -21.525 -6.128 17.567 1.00 69.31 123 GLU A CA 1
ATOM 954 C C . GLU A 1 123 ? -21.139 -4.645 17.398 1.00 69.31 123 GLU A C 1
ATOM 956 O O . GLU A 1 123 ? -22.009 -3.769 17.393 1.00 69.31 123 GLU A O 1
ATOM 961 N N . GLU A 1 124 ? -19.848 -4.350 17.243 1.00 68.06 124 GLU A N 1
ATOM 962 C CA . GLU A 1 124 ? -19.307 -2.991 17.124 1.00 68.06 124 GLU A CA 1
ATOM 963 C C . GLU A 1 124 ? -19.134 -2.558 15.658 1.00 68.06 124 GLU A C 1
ATOM 965 O O . GLU A 1 124 ? -19.173 -1.362 15.356 1.00 68.06 124 GLU A O 1
ATOM 970 N N . ARG A 1 125 ? -19.096 -3.516 14.718 1.00 70.00 125 ARG A N 1
ATOM 971 C CA . ARG A 1 125 ? -18.989 -3.263 13.266 1.00 70.00 125 ARG A CA 1
ATOM 972 C C . ARG A 1 125 ? -20.122 -2.401 12.704 1.00 70.00 125 ARG A C 1
ATOM 974 O O . ARG A 1 125 ? -19.917 -1.684 11.733 1.00 70.00 125 ARG A O 1
ATOM 981 N N . THR A 1 126 ? -21.306 -2.400 13.323 1.00 65.88 126 THR A N 1
ATOM 982 C CA . THR A 1 126 ? -22.440 -1.547 12.909 1.00 65.88 126 THR A CA 1
ATOM 983 C C . THR A 1 126 ? -22.180 -0.039 13.023 1.00 65.88 126 THR A C 1
ATOM 985 O O . THR A 1 126 ? -22.928 0.743 12.434 1.00 65.88 126 THR A O 1
ATOM 988 N N . GLY A 1 127 ? -21.170 0.375 13.799 1.00 61.19 127 GLY A N 1
ATOM 989 C CA . GLY A 1 127 ? -20.782 1.777 13.980 1.00 61.19 127 GLY A CA 1
ATOM 990 C C . GLY A 1 127 ? -19.573 2.217 13.154 1.00 61.19 127 GLY A C 1
ATOM 991 O O . GLY A 1 127 ? -19.316 3.415 13.091 1.00 61.19 127 GLY A O 1
ATOM 992 N N . ILE A 1 128 ? -18.861 1.280 12.524 1.00 66.62 128 ILE A N 1
ATOM 993 C CA . ILE A 1 128 ? -17.639 1.558 11.771 1.00 66.62 128 ILE A CA 1
ATOM 994 C C . ILE A 1 128 ? -17.993 1.747 10.301 1.00 66.62 128 ILE A C 1
ATOM 996 O O . ILE A 1 128 ? -18.707 0.941 9.700 1.00 66.62 128 ILE A O 1
ATOM 1000 N N . THR A 1 129 ? -17.502 2.826 9.699 1.00 65.56 129 THR A N 1
ATOM 1001 C CA . THR A 1 129 ? -17.613 3.002 8.252 1.00 65.56 129 THR A CA 1
ATOM 1002 C C . THR A 1 129 ? -16.671 2.023 7.554 1.00 65.56 129 THR A C 1
ATOM 1004 O O . THR A 1 129 ? -15.528 1.850 7.966 1.00 65.56 129 THR A O 1
ATOM 1007 N N . ALA A 1 130 ? -17.119 1.400 6.460 1.00 65.12 130 ALA A N 1
ATOM 1008 C CA . ALA A 1 130 ? -16.262 0.521 5.653 1.00 65.12 130 ALA A CA 1
ATOM 1009 C C . ALA A 1 130 ? -14.946 1.211 5.229 1.00 65.12 130 ALA A C 1
ATOM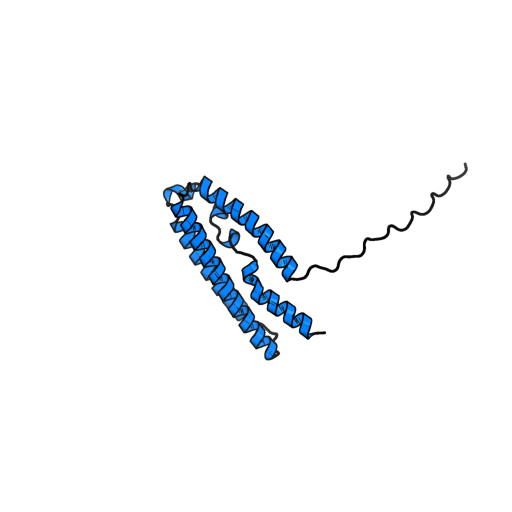 1011 O O . ALA A 1 130 ? -13.924 0.562 5.072 1.00 65.12 130 ALA A O 1
ATOM 1012 N N . GLU A 1 131 ? -14.959 2.542 5.117 1.00 69.31 131 GLU A N 1
ATOM 1013 C CA . GLU A 1 131 ? -13.787 3.365 4.805 1.00 69.31 131 GLU A CA 1
ATOM 1014 C C . GLU A 1 131 ? -12.703 3.347 5.901 1.00 69.31 131 GLU A C 1
ATOM 1016 O O . GLU A 1 131 ? -11.528 3.513 5.585 1.00 69.31 131 GLU A O 1
ATOM 1021 N N . ASN A 1 132 ? -13.068 3.129 7.170 1.00 74.06 132 ASN A N 1
ATOM 1022 C CA . ASN A 1 132 ? -12.128 3.122 8.300 1.00 74.06 132 ASN A CA 1
ATOM 1023 C C . ASN A 1 132 ? -11.405 1.785 8.490 1.00 74.06 132 ASN A C 1
ATOM 1025 O O . ASN A 1 132 ? -10.447 1.714 9.252 1.00 74.06 132 ASN A O 1
ATOM 1029 N N . ILE A 1 133 ? -11.859 0.736 7.809 1.00 81.19 133 ILE A N 1
ATOM 1030 C CA . ILE A 1 133 ? -11.243 -0.598 7.816 1.00 81.19 133 ILE A CA 1
ATOM 1031 C C . ILE A 1 133 ? -10.692 -0.973 6.439 1.00 81.19 133 ILE A C 1
ATOM 1033 O O . ILE A 1 133 ? -10.051 -2.006 6.308 1.00 81.19 133 ILE A O 1
ATOM 1037 N N . ASP A 1 134 ? -10.869 -0.101 5.441 1.00 88.31 134 ASP A N 1
ATOM 1038 C CA . ASP A 1 134 ? -10.371 -0.300 4.086 1.00 88.31 134 ASP A CA 1
ATOM 1039 C C . ASP A 1 134 ? -8.831 -0.407 4.085 1.00 88.31 134 ASP A C 1
ATOM 1041 O O . ASP A 1 134 ? -8.142 0.597 4.332 1.00 88.31 134 ASP A O 1
ATOM 1045 N N . PRO A 1 135 ? -8.260 -1.584 3.762 1.00 91.50 135 PRO A N 1
ATOM 1046 C CA . PRO A 1 135 ? -6.816 -1.803 3.775 1.00 91.50 135 PRO A CA 1
ATOM 1047 C C . PRO A 1 135 ? -6.079 -0.873 2.804 1.00 91.50 135 PRO A C 1
ATOM 1049 O O . PRO A 1 135 ? -4.937 -0.487 3.063 1.00 91.50 135 PRO A O 1
ATOM 1052 N N . THR A 1 136 ? -6.731 -0.420 1.725 1.00 92.12 136 THR A N 1
ATOM 1053 C CA . THR A 1 136 ? -6.116 0.477 0.735 1.00 92.12 136 THR A CA 1
ATOM 1054 C C . THR A 1 136 ? -5.771 1.849 1.316 1.00 92.12 136 THR A C 1
ATOM 1056 O O . THR A 1 136 ? -4.813 2.489 0.874 1.00 92.12 136 THR A O 1
ATOM 1059 N N . THR A 1 137 ? -6.476 2.286 2.366 1.00 90.81 137 THR A N 1
ATOM 1060 C CA . THR A 1 137 ? -6.158 3.520 3.105 1.00 90.81 137 THR A CA 1
ATOM 1061 C C . THR A 1 137 ? -4.791 3.437 3.793 1.00 90.81 137 THR A C 1
ATOM 1063 O O . THR A 1 137 ? -4.143 4.464 4.023 1.00 90.81 137 THR A O 1
ATOM 1066 N N . TYR A 1 138 ? -4.319 2.223 4.073 1.00 92.94 138 TYR A N 1
ATOM 1067 C CA . TYR A 1 138 ? -3.110 1.941 4.838 1.00 92.94 138 TYR A CA 1
ATOM 1068 C C . TYR A 1 138 ? -1.956 1.403 3.984 1.00 92.94 138 TYR A C 1
ATOM 1070 O O . TYR A 1 138 ? -0.982 0.891 4.537 1.00 92.94 138 TYR A O 1
ATOM 1078 N N . VAL A 1 139 ? -2.028 1.540 2.658 1.00 95.12 139 VAL A N 1
ATOM 1079 C CA . VAL A 1 139 ? -0.935 1.166 1.750 1.00 95.12 139 VAL A CA 1
ATOM 1080 C C . VAL A 1 139 ? 0.108 2.280 1.681 1.00 95.12 139 VAL A C 1
ATOM 1082 O O . VAL A 1 139 ? -0.178 3.383 1.217 1.00 95.12 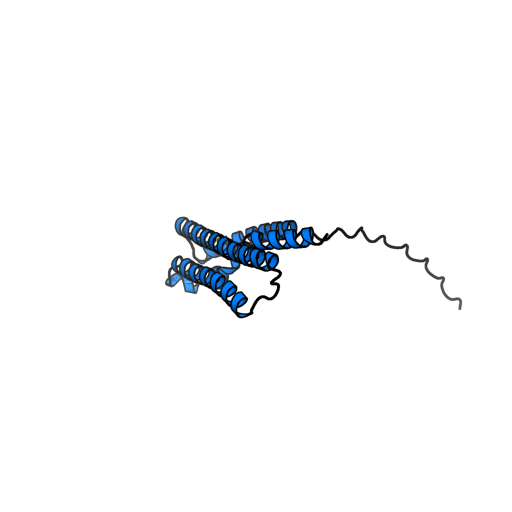139 VAL A O 1
ATOM 1085 N N . ASP A 1 140 ? 1.320 1.976 2.130 1.00 93.88 140 ASP A N 1
ATOM 1086 C CA . ASP A 1 140 ? 2.498 2.833 2.080 1.00 93.88 140 ASP A CA 1
ATOM 1087 C C . ASP A 1 140 ? 2.964 2.994 0.624 1.00 93.88 140 ASP A C 1
ATOM 1089 O O . ASP A 1 140 ? 3.324 2.003 -0.008 1.00 93.88 140 ASP A O 1
ATOM 1093 N N . PRO A 1 141 ? 3.022 4.217 0.067 1.00 93.12 141 PRO A N 1
ATOM 1094 C CA . PRO A 1 141 ? 3.497 4.437 -1.299 1.00 93.12 141 PRO A CA 1
ATOM 1095 C C . PRO A 1 141 ? 4.896 3.867 -1.574 1.00 93.12 141 PRO A C 1
ATOM 1097 O O . PRO A 1 141 ? 5.194 3.495 -2.709 1.00 93.12 141 PRO A O 1
ATOM 1100 N N . THR A 1 142 ? 5.744 3.737 -0.549 1.00 94.38 142 THR A N 1
ATOM 1101 C CA . THR A 1 142 ? 7.100 3.184 -0.683 1.00 94.38 142 THR A CA 1
ATOM 1102 C C . THR A 1 142 ? 7.129 1.711 -1.095 1.00 94.38 142 THR A C 1
ATOM 1104 O O . THR A 1 142 ? 8.197 1.210 -1.437 1.00 94.38 142 THR A O 1
ATOM 1107 N N . ILE A 1 143 ? 5.994 1.001 -1.149 1.00 95.50 143 ILE A N 1
ATOM 1108 C CA . ILE A 1 143 ? 5.946 -0.329 -1.781 1.00 95.50 143 ILE A CA 1
ATOM 1109 C C . ILE A 1 143 ? 6.403 -0.281 -3.249 1.00 95.50 143 ILE A C 1
ATOM 1111 O O . ILE A 1 143 ? 6.923 -1.267 -3.754 1.00 95.50 143 ILE A O 1
ATOM 1115 N N . PHE A 1 144 ? 6.271 0.871 -3.922 1.00 94.62 144 PHE A N 1
ATOM 1116 C CA . PHE A 1 144 ? 6.651 1.064 -5.326 1.00 94.62 144 PHE A CA 1
ATOM 1117 C C . PHE A 1 144 ? 8.118 1.454 -5.540 1.00 94.62 144 PHE A C 1
ATOM 1119 O O . PHE A 1 144 ? 8.548 1.610 -6.683 1.00 94.62 144 PHE A O 1
ATOM 1126 N N . GLU A 1 145 ? 8.910 1.587 -4.473 1.00 94.31 145 GLU A N 1
ATOM 1127 C CA . GLU A 1 145 ? 10.334 1.925 -4.567 1.00 94.31 145 GLU A CA 1
ATOM 1128 C C . GLU A 1 145 ? 11.138 1.002 -5.514 1.00 94.31 145 GLU A C 1
ATOM 1130 O O . GLU A 1 145 ? 11.971 1.520 -6.261 1.00 94.31 145 GLU A O 1
ATOM 1135 N N . PRO A 1 146 ? 10.900 -0.329 -5.565 1.00 94.50 146 PRO A N 1
ATOM 1136 C CA . PRO A 1 146 ? 11.581 -1.215 -6.514 1.00 94.50 146 PRO A CA 1
ATOM 1137 C C . PRO A 1 146 ? 11.319 -0.852 -7.981 1.00 94.50 146 PRO A C 1
ATOM 1139 O O . PRO A 1 146 ? 12.244 -0.851 -8.793 1.00 94.50 146 PRO A O 1
ATOM 1142 N N . VAL A 1 147 ? 10.074 -0.495 -8.313 1.00 92.44 147 VAL A N 1
ATOM 1143 C CA . VAL A 1 147 ? 9.679 -0.100 -9.673 1.00 92.44 147 VAL A CA 1
ATOM 1144 C C . VAL A 1 147 ? 10.249 1.271 -10.020 1.00 92.44 147 VAL A C 1
ATOM 1146 O O . VAL A 1 147 ? 10.755 1.448 -11.122 1.00 92.44 147 VAL A O 1
ATOM 1149 N N . VAL A 1 148 ? 10.241 2.222 -9.083 1.00 91.62 148 VAL A N 1
ATOM 1150 C CA . VAL A 1 148 ? 10.870 3.538 -9.287 1.00 91.62 148 VAL A CA 1
ATOM 1151 C C . VAL A 1 148 ? 12.356 3.398 -9.607 1.00 91.62 148 VAL A C 1
ATOM 1153 O O . VAL A 1 148 ? 12.814 3.944 -10.603 1.00 91.62 148 VAL A O 1
ATOM 1156 N N . LYS A 1 149 ? 13.093 2.594 -8.831 1.00 91.75 149 LYS A N 1
ATOM 1157 C CA . LYS A 1 149 ? 14.519 2.329 -9.089 1.00 91.75 149 LYS A CA 1
ATOM 1158 C C . LYS A 1 149 ? 14.755 1.707 -10.465 1.00 91.75 149 LYS A C 1
ATOM 1160 O O . LYS A 1 149 ? 15.777 1.978 -11.086 1.00 91.75 149 LYS A O 1
ATOM 1165 N N . LEU A 1 150 ? 13.837 0.858 -10.929 1.00 91.12 150 LEU A N 1
ATOM 1166 C CA . LEU A 1 150 ? 13.908 0.296 -12.274 1.00 91.12 150 LEU A CA 1
ATOM 1167 C C . LEU A 1 150 ? 13.687 1.369 -13.348 1.00 91.12 150 LEU A C 1
ATOM 1169 O O . LEU A 1 150 ? 14.444 1.398 -14.311 1.00 91.12 150 LEU A O 1
ATOM 1173 N N . LEU A 1 151 ? 12.681 2.234 -13.186 1.00 87.81 151 LEU A N 1
ATOM 1174 C CA . LEU A 1 151 ? 12.393 3.319 -14.130 1.00 87.81 151 LEU A CA 1
ATOM 1175 C C . LEU A 1 151 ? 13.575 4.285 -14.247 1.00 87.81 151 LEU A C 1
ATOM 1177 O O . LEU A 1 151 ? 14.015 4.559 -15.359 1.00 87.81 151 LEU A O 1
ATOM 1181 N N . ASP A 1 152 ? 14.136 4.712 -13.115 1.00 88.94 152 ASP A N 1
ATOM 1182 C CA . ASP A 1 152 ? 15.301 5.601 -13.090 1.00 88.94 152 ASP A CA 1
ATOM 1183 C C . ASP A 1 152 ? 16.507 4.956 -13.803 1.00 88.94 152 ASP A C 1
ATOM 1185 O O . ASP A 1 152 ? 17.175 5.598 -14.608 1.00 88.94 152 ASP A O 1
ATOM 1189 N N . ALA A 1 153 ? 16.749 3.656 -13.590 1.00 86.81 153 ALA A N 1
ATOM 1190 C CA . ALA A 1 153 ? 17.836 2.935 -14.257 1.00 86.81 153 ALA A CA 1
ATOM 1191 C C . ALA A 1 153 ? 17.645 2.803 -15.780 1.00 86.81 153 ALA A C 1
ATOM 1193 O O . ALA A 1 153 ? 18.630 2.742 -16.517 1.00 86.81 153 ALA A O 1
ATOM 1194 N N . VAL A 1 154 ? 16.397 2.728 -16.252 1.00 86.06 154 VAL A N 1
ATOM 1195 C CA . VAL A 1 154 ? 16.083 2.716 -17.688 1.00 86.06 154 VAL A CA 1
ATOM 1196 C C . VAL A 1 154 ? 16.315 4.100 -18.290 1.00 86.06 154 VAL A C 1
ATOM 1198 O O . VAL A 1 154 ? 16.971 4.191 -19.322 1.00 86.06 154 VAL A O 1
ATOM 1201 N N . GLU A 1 155 ? 15.852 5.166 -17.633 1.00 84.06 155 GLU A N 1
ATOM 1202 C CA . GLU A 1 155 ? 16.052 6.546 -18.098 1.00 84.06 155 GLU A CA 1
ATOM 1203 C C . GLU A 1 155 ? 17.541 6.931 -18.153 1.00 84.06 155 GLU A C 1
ATOM 1205 O O . GLU A 1 155 ? 17.987 7.516 -19.138 1.00 84.06 155 GLU A O 1
ATOM 1210 N N . GLU A 1 156 ? 18.340 6.546 -17.151 1.00 79.38 156 GLU A N 1
ATOM 1211 C CA . GLU A 1 156 ? 19.794 6.785 -17.133 1.00 79.38 156 GLU A CA 1
ATOM 1212 C C . GLU A 1 156 ? 20.562 5.975 -18.194 1.00 79.38 156 GLU A C 1
ATOM 1214 O O . GLU A 1 156 ? 21.653 6.369 -18.605 1.00 79.38 156 GLU A O 1
ATOM 1219 N N . GLY A 1 157 ? 20.024 4.833 -18.630 1.00 66.81 157 GLY A N 1
ATOM 1220 C CA . GLY A 1 157 ? 20.630 3.979 -19.655 1.00 66.81 157 GLY A CA 1
ATOM 1221 C C . GLY A 1 157 ? 20.353 4.417 -21.098 1.00 66.81 157 GLY A C 1
ATOM 1222 O O . GLY A 1 157 ? 20.973 3.877 -22.018 1.00 66.81 157 GLY A O 1
ATOM 1223 N N . GLU A 1 158 ? 19.429 5.360 -21.305 1.00 55.62 158 GLU A N 1
ATOM 1224 C CA . GLU A 1 158 ? 19.061 5.910 -22.617 1.00 55.62 158 GLU A CA 1
ATOM 1225 C C . GLU A 1 158 ? 19.862 7.178 -23.011 1.00 55.62 158 GLU A C 1
ATOM 1227 O O . GLU A 1 158 ? 19.776 7.599 -24.171 1.00 55.62 158 GLU A O 1
ATOM 1232 N N . GLU A 1 159 ? 20.668 7.758 -22.104 1.00 42.78 159 GLU A N 1
ATOM 1233 C CA . GLU A 1 159 ? 21.611 8.875 -22.368 1.00 42.78 159 GLU A CA 1
ATOM 1234 C C . GLU A 1 159 ? 23.023 8.421 -22.795 1.00 42.78 159 GLU A C 1
ATOM 1236 O O . GLU A 1 159 ? 23.593 9.072 -23.710 1.00 42.78 159 GLU A O 1
#